Protein AF-A0A345IH26-F1 (afdb_monomer)

Foldseek 3Di:
DQLVCVVVPDPLLRLLVVQLVVLVVVQVVCVVVVVDDLPPPVDQLFGPSNVVSQVVSCVSNVPPDSVVSVVCCCVPVCVVTVSDD

Organism: NCBI:t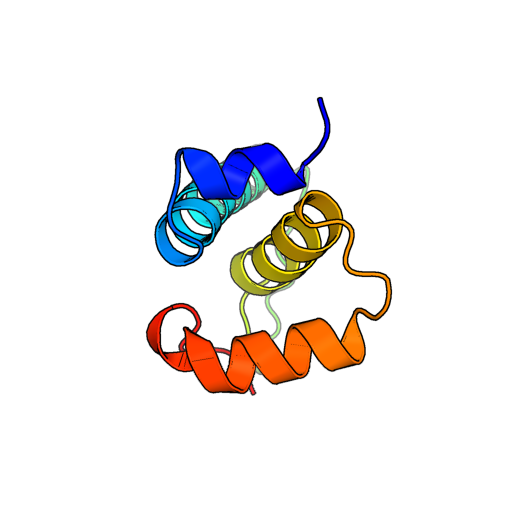xid980427

Structure (mmCIF, N/CA/C/O backbone):
data_AF-A0A345IH26-F1
#
_entry.id   AF-A0A345IH26-F1
#
loop_
_atom_site.group_PDB
_atom_site.id
_atom_site.type_symbol
_atom_site.label_atom_id
_atom_site.label_alt_id
_atom_site.label_comp_id
_atom_site.label_asym_id
_atom_site.label_entity_id
_atom_site.label_seq_id
_atom_site.pdbx_PDB_ins_code
_atom_site.Cartn_x
_atom_site.Cartn_y
_atom_site.Cartn_z
_atom_site.occupancy
_atom_site.B_iso_or_equiv
_atom_site.auth_seq_id
_atom_site.auth_comp_id
_atom_site.auth_asym_id
_atom_site.auth_atom_id
_atom_site.pdbx_PDB_model_num
ATOM 1 N N . MET A 1 1 ? -9.428 18.356 -3.354 1.00 50.44 1 MET A N 1
ATOM 2 C CA . MET A 1 1 ? -10.315 17.236 -2.972 1.00 50.44 1 MET A CA 1
ATOM 3 C C . MET A 1 1 ? -9.885 16.744 -1.606 1.00 50.44 1 MET A C 1
ATOM 5 O O . MET A 1 1 ? -8.693 16.556 -1.405 1.00 50.44 1 MET A O 1
ATOM 9 N N . ARG A 1 2 ? -10.811 16.645 -0.647 1.00 54.62 2 ARG A N 1
ATOM 10 C CA . ARG A 1 2 ? -10.496 16.189 0.713 1.00 54.62 2 ARG A CA 1
ATOM 11 C C . ARG A 1 2 ? -10.428 14.670 0.641 1.00 54.62 2 ARG A C 1
ATOM 13 O O . ARG A 1 2 ? -11.411 14.039 0.281 1.00 54.62 2 ARG A O 1
ATOM 20 N N . THR A 1 3 ? -9.273 14.090 0.904 1.00 60.00 3 THR A N 1
ATOM 21 C CA . THR A 1 3 ? -9.009 12.671 0.643 1.00 60.00 3 THR A CA 1
ATOM 22 C C . THR A 1 3 ? -9.899 11.701 1.424 1.00 60.00 3 THR A C 1
ATOM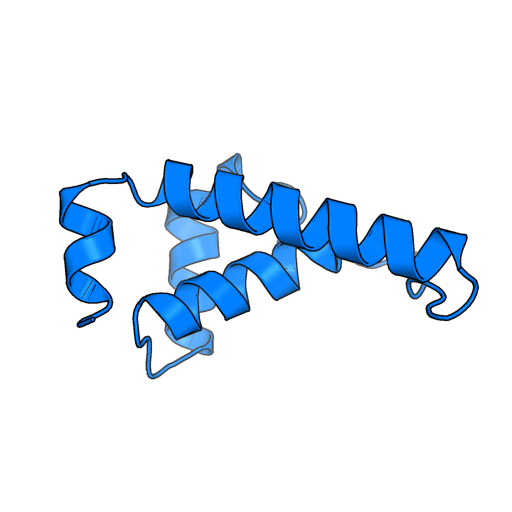 24 O O . THR A 1 3 ? -10.107 10.575 0.989 1.00 60.00 3 THR A O 1
ATOM 27 N N . SER A 1 4 ? -10.539 12.170 2.497 1.00 59.22 4 SER A N 1
ATOM 28 C CA . SER A 1 4 ? -11.615 11.466 3.204 1.00 59.22 4 SER A CA 1
ATOM 29 C C . SER A 1 4 ? -12.809 11.092 2.309 1.00 59.22 4 SER A C 1
ATOM 31 O O . SER A 1 4 ? -13.498 10.129 2.612 1.00 59.22 4 SER A O 1
ATOM 33 N N . GLN A 1 5 ? -13.034 11.808 1.199 1.00 62.78 5 GLN A N 1
ATOM 34 C CA . GLN A 1 5 ? -14.111 11.520 0.242 1.00 62.78 5 GLN A CA 1
ATOM 35 C C . GLN A 1 5 ? -13.827 10.286 -0.624 1.00 62.78 5 GLN A C 1
ATOM 37 O O . GLN A 1 5 ? -14.746 9.742 -1.217 1.00 62.78 5 GLN A O 1
ATOM 42 N N . LEU A 1 6 ? -12.580 9.807 -0.711 1.00 60.44 6 LEU A N 1
ATOM 43 C CA . LEU A 1 6 ? -12.270 8.593 -1.481 1.00 60.44 6 LEU A CA 1
ATOM 44 C C . LEU A 1 6 ? -12.907 7.347 -0.858 1.00 60.44 6 LEU A C 1
ATOM 46 O O . LEU A 1 6 ? -13.340 6.455 -1.582 1.00 60.44 6 LEU A O 1
ATOM 50 N N . LEU A 1 7 ? -13.042 7.337 0.470 1.00 64.25 7 LEU A N 1
ATOM 51 C CA . LEU A 1 7 ? -13.724 6.279 1.216 1.00 64.25 7 LEU A CA 1
ATOM 52 C C . LEU A 1 7 ? -15.251 6.299 1.042 1.00 64.25 7 LEU A C 1
ATOM 54 O O . LEU A 1 7 ? -15.918 5.356 1.454 1.00 64.25 7 LEU A O 1
ATOM 58 N N . GLU A 1 8 ? -15.816 7.353 0.441 1.00 66.88 8 GLU A N 1
ATOM 59 C CA . GLU A 1 8 ? -17.240 7.397 0.080 1.00 66.88 8 GLU A CA 1
ATOM 60 C C . GLU A 1 8 ? -17.526 6.599 -1.203 1.00 66.88 8 GLU A C 1
ATOM 62 O O . GLU A 1 8 ? -18.662 6.184 -1.421 1.00 66.88 8 GLU A O 1
ATOM 67 N N . TYR A 1 9 ? -16.505 6.368 -2.040 1.00 62.16 9 TYR A N 1
ATOM 68 C CA . TYR A 1 9 ? -16.640 5.717 -3.349 1.00 62.16 9 TYR A CA 1
ATOM 69 C C . TYR A 1 9 ? -15.931 4.364 -3.442 1.00 62.16 9 TYR A C 1
ATOM 71 O O . TYR A 1 9 ? -16.363 3.513 -4.215 1.00 62.16 9 TYR A O 1
ATOM 79 N N . PHE A 1 10 ? -14.863 4.156 -2.671 1.00 70.19 10 PHE A N 1
ATOM 80 C CA . PHE A 1 10 ? -14.054 2.941 -2.708 1.00 70.19 10 PHE A CA 1
ATOM 81 C C . PHE A 1 10 ? -13.842 2.395 -1.303 1.00 70.19 10 PHE A C 1
ATOM 83 O O . PHE A 1 10 ? -13.602 3.152 -0.358 1.00 70.19 10 PHE A O 1
ATOM 90 N N . SER A 1 11 ? -13.888 1.069 -1.164 1.00 84.69 11 SER A N 1
ATOM 91 C CA . SER A 1 11 ? -13.469 0.444 0.083 1.00 84.69 11 SER A CA 1
ATOM 92 C C . SER A 1 11 ? -11.951 0.588 0.258 1.00 84.69 11 SER A C 1
ATOM 94 O O . SER A 1 11 ? -11.202 0.765 -0.705 1.00 84.69 11 SER A O 1
ATOM 96 N N . LEU A 1 12 ? -11.471 0.524 1.502 1.00 84.06 12 LEU A N 1
ATOM 97 C CA . LEU A 1 12 ? -10.034 0.595 1.781 1.00 84.06 12 LEU A CA 1
ATOM 98 C C . LEU A 1 12 ? -9.233 -0.524 1.065 1.00 84.06 12 LEU A C 1
ATOM 100 O O . LEU A 1 12 ? -8.182 -0.211 0.506 1.00 84.06 12 LEU A O 1
ATOM 104 N N . PRO A 1 13 ? -9.715 -1.786 1.003 1.00 87.50 13 PRO A N 1
ATOM 105 C CA . PRO A 1 13 ? -9.109 -2.832 0.172 1.00 87.50 13 PRO A CA 1
ATOM 106 C C . PRO A 1 13 ? -9.025 -2.487 -1.319 1.00 87.50 13 PRO A C 1
ATOM 108 O O . PRO A 1 13 ? -7.998 -2.749 -1.946 1.00 87.50 13 PRO A O 1
ATOM 111 N N . ASP A 1 14 ? -10.063 -1.867 -1.889 1.00 87.56 14 ASP A N 1
ATOM 112 C CA . ASP A 1 14 ? -10.047 -1.456 -3.300 1.00 87.56 14 ASP A CA 1
ATOM 113 C C . ASP A 1 14 ? -8.972 -0.394 -3.537 1.00 87.56 14 ASP A C 1
ATOM 115 O O . ASP A 1 14 ? -8.226 -0.460 -4.514 1.00 87.56 14 ASP A O 1
ATOM 119 N N . LEU A 1 15 ? -8.847 0.558 -2.608 1.00 88.19 15 LEU A N 1
ATOM 120 C CA . LEU A 1 15 ? -7.827 1.599 -2.672 1.00 88.19 15 LEU A CA 1
ATOM 121 C C . LEU A 1 15 ? -6.413 1.014 -2.569 1.00 88.19 15 LEU A C 1
ATOM 123 O O . LEU A 1 15 ? -5.536 1.422 -3.329 1.00 88.19 15 LEU A O 1
ATOM 127 N N . PHE A 1 16 ? -6.197 0.036 -1.683 1.00 90.38 16 PHE A N 1
ATOM 128 C CA . PHE A 1 16 ? -4.932 -0.698 -1.615 1.00 90.38 16 PHE A CA 1
ATOM 129 C C . PHE A 1 16 ? -4.632 -1.441 -2.912 1.00 90.38 16 PHE A C 1
ATOM 131 O O . PHE A 1 16 ? -3.512 -1.359 -3.402 1.00 90.38 16 PHE A O 1
ATOM 138 N N . THR A 1 17 ? -5.623 -2.113 -3.492 1.00 89.50 17 THR A N 1
ATOM 139 C CA . THR A 1 17 ? -5.450 -2.884 -4.729 1.00 89.50 17 THR A CA 1
ATOM 140 C C . THR A 1 17 ? -5.103 -1.971 -5.905 1.00 89.50 17 THR A C 1
ATOM 142 O O . THR A 1 17 ? -4.152 -2.235 -6.636 1.00 89.50 17 THR A O 1
ATOM 145 N N . LEU A 1 18 ? -5.819 -0.853 -6.058 1.00 89.44 18 LEU A N 1
ATOM 146 C CA . LEU A 1 18 ? -5.548 0.139 -7.102 1.00 89.44 18 LEU A CA 1
ATOM 147 C C . LEU A 1 18 ? -4.163 0.768 -6.942 1.00 89.44 18 LEU A C 1
ATOM 149 O O . LEU A 1 18 ? -3.414 0.868 -7.913 1.00 89.44 18 LEU A O 1
ATOM 153 N N . ALA A 1 19 ? -3.814 1.178 -5.722 1.00 90.44 19 ALA A N 1
ATOM 154 C CA . ALA A 1 19 ? -2.502 1.743 -5.436 1.00 90.44 19 ALA A CA 1
ATOM 155 C C . ALA A 1 19 ? -1.387 0.719 -5.692 1.00 90.44 19 ALA A C 1
ATOM 157 O O . ALA A 1 19 ? -0.382 1.074 -6.301 1.00 90.44 19 ALA A O 1
ATOM 158 N N . TYR A 1 20 ? -1.590 -0.543 -5.309 1.00 90.75 20 TYR A N 1
ATOM 159 C CA . TYR A 1 20 ? -0.627 -1.615 -5.536 1.00 90.75 20 TYR A CA 1
ATOM 160 C C . TYR A 1 20 ? -0.347 -1.840 -7.016 1.00 90.75 20 TYR A C 1
ATOM 162 O O . TYR A 1 20 ? 0.814 -1.820 -7.411 1.00 90.75 20 TYR A O 1
ATOM 170 N N . VAL A 1 21 ? -1.390 -1.980 -7.840 1.00 91.06 21 VAL A N 1
ATOM 171 C CA . VAL A 1 21 ? -1.235 -2.175 -9.291 1.00 91.06 21 VAL A CA 1
ATOM 172 C C . VAL A 1 21 ? -0.471 -1.008 -9.918 1.00 91.06 21 VAL A C 1
ATOM 174 O O . VAL A 1 21 ? 0.487 -1.225 -10.651 1.00 91.06 21 VAL A O 1
ATOM 177 N N . LEU A 1 22 ? -0.830 0.234 -9.576 1.00 90.19 22 LEU A N 1
ATOM 178 C CA . LEU A 1 22 ? -0.153 1.421 -10.110 1.00 90.19 22 LEU A CA 1
ATOM 179 C C . LEU A 1 22 ? 1.320 1.497 -9.698 1.00 90.19 22 LEU A C 1
ATOM 181 O O . LEU A 1 22 ? 2.175 1.856 -10.507 1.00 90.19 22 LEU A O 1
ATOM 185 N N . VAL A 1 23 ? 1.616 1.194 -8.434 1.00 90.12 23 VAL A N 1
ATOM 186 C CA . VAL A 1 23 ? 2.982 1.203 -7.905 1.00 90.12 23 VAL A CA 1
ATOM 187 C C . VAL A 1 23 ? 3.808 0.094 -8.546 1.00 90.12 23 VAL A C 1
ATOM 189 O O . VAL A 1 23 ? 4.939 0.349 -8.959 1.00 90.12 23 VAL A O 1
ATOM 192 N N . ASP A 1 24 ? 3.259 -1.114 -8.642 1.00 88.56 24 ASP A N 1
ATOM 193 C CA . ASP A 1 24 ? 3.966 -2.263 -9.191 1.00 88.56 24 ASP A CA 1
ATOM 194 C C . ASP A 1 24 ? 4.272 -2.070 -10.681 1.00 88.56 24 ASP A C 1
ATOM 196 O O . ASP A 1 24 ? 5.436 -2.162 -11.074 1.00 88.56 24 ASP A O 1
ATOM 200 N N . ASP A 1 25 ? 3.286 -1.656 -11.482 1.00 89.94 25 ASP A N 1
ATOM 201 C CA . ASP A 1 25 ? 3.475 -1.335 -12.902 1.00 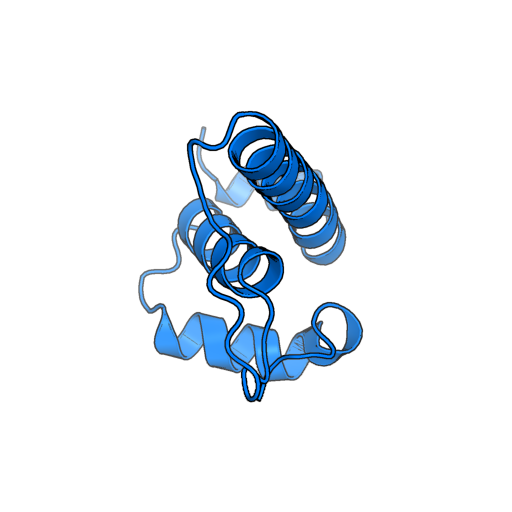89.94 25 ASP A CA 1
ATOM 202 C C . ASP A 1 25 ? 4.540 -0.247 -13.095 1.00 89.94 25 ASP A C 1
ATOM 204 O O . ASP A 1 25 ? 5.399 -0.337 -13.978 1.00 89.94 25 ASP A O 1
ATOM 208 N N . HIS A 1 26 ? 4.527 0.783 -12.243 1.00 87.19 26 HIS A N 1
ATOM 209 C CA . HIS A 1 26 ? 5.511 1.856 -12.310 1.00 87.19 26 HIS A CA 1
ATOM 210 C C . HIS A 1 26 ? 6.926 1.360 -11.989 1.00 87.19 26 HIS A C 1
ATOM 212 O O . HIS A 1 26 ? 7.876 1.694 -12.701 1.00 87.19 26 HIS A O 1
ATOM 218 N N . LEU A 1 27 ? 7.086 0.535 -10.952 1.00 85.31 27 LEU A N 1
ATOM 219 C CA . LEU A 1 27 ? 8.379 -0.046 -10.584 1.00 85.31 27 LEU A CA 1
ATOM 220 C C . LEU A 1 27 ? 8.898 -1.013 -11.651 1.00 85.31 27 LEU A C 1
ATOM 222 O O . LEU A 1 27 ? 10.093 -0.988 -11.961 1.00 85.31 27 LEU A O 1
ATOM 226 N N . GLN A 1 28 ? 8.021 -1.822 -12.247 1.00 85.25 28 GLN A N 1
ATOM 227 C CA . GLN A 1 28 ? 8.369 -2.699 -13.363 1.00 85.25 28 GLN A CA 1
ATOM 228 C C . GLN A 1 28 ? 8.828 -1.894 -14.581 1.00 85.25 28 GLN A C 1
ATOM 230 O O . GLN A 1 28 ? 9.857 -2.215 -15.177 1.00 85.25 28 GLN A O 1
ATOM 235 N N . LEU A 1 29 ? 8.131 -0.806 -14.918 1.00 87.44 29 LEU A N 1
ATOM 236 C CA . LEU A 1 29 ? 8.505 0.084 -16.017 1.00 87.44 29 LEU A CA 1
ATOM 237 C C . LEU A 1 29 ? 9.865 0.755 -15.769 1.00 87.44 29 LEU A C 1
ATOM 239 O O . LEU A 1 29 ? 10.726 0.758 -16.650 1.00 87.44 29 LEU A O 1
ATOM 243 N N . LEU A 1 30 ? 10.107 1.265 -14.559 1.00 83.69 30 LEU A N 1
ATOM 244 C CA . LEU A 1 30 ? 11.408 1.824 -14.172 1.00 83.69 30 LEU A CA 1
ATOM 245 C C . LEU A 1 30 ? 12.533 0.781 -14.240 1.00 83.69 30 LEU A C 1
ATOM 247 O O . LEU A 1 30 ? 13.660 1.110 -14.628 1.00 83.69 30 LEU A O 1
ATOM 251 N N . SER A 1 31 ? 12.224 -0.472 -13.897 1.00 81.38 31 SER A N 1
ATOM 252 C CA . SER A 1 31 ? 13.158 -1.589 -14.014 1.00 81.38 31 SER A CA 1
ATOM 253 C C . SER A 1 31 ? 13.457 -1.942 -15.469 1.00 81.38 31 SER A C 1
ATOM 255 O O . SER A 1 31 ? 14.627 -2.086 -15.827 1.00 81.38 31 SER A O 1
ATOM 257 N N . ALA A 1 32 ? 12.437 -1.985 -16.327 1.00 82.56 32 ALA A N 1
ATOM 258 C CA . ALA A 1 32 ? 12.580 -2.245 -17.758 1.00 82.56 32 ALA A CA 1
ATOM 259 C C . ALA A 1 32 ? 13.407 -1.163 -18.472 1.00 82.56 32 ALA A C 1
ATOM 261 O O . ALA A 1 32 ? 14.180 -1.468 -19.377 1.00 82.56 32 ALA A O 1
ATOM 262 N N . MET A 1 33 ? 13.302 0.095 -18.036 1.00 83.81 33 MET A N 1
ATOM 263 C CA . MET A 1 33 ? 14.097 1.211 -18.563 1.00 83.81 33 MET A CA 1
ATOM 264 C C . MET A 1 33 ? 15.532 1.265 -18.009 1.00 83.81 33 MET A C 1
ATOM 266 O O . MET A 1 33 ? 16.269 2.202 -1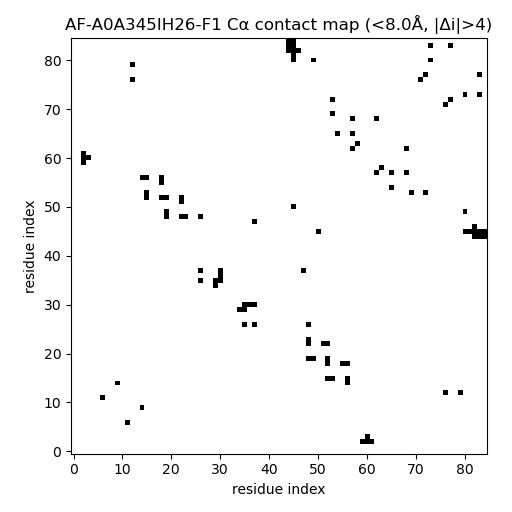8.312 1.00 83.81 33 MET A O 1
ATOM 270 N N . GLY A 1 34 ? 15.936 0.320 -17.150 1.00 74.31 34 GLY A N 1
ATOM 271 C CA . GLY A 1 34 ? 17.265 0.295 -16.526 1.00 74.31 34 GLY A CA 1
ATOM 272 C C . GLY A 1 34 ? 17.541 1.468 -15.578 1.00 74.31 34 GLY A C 1
ATOM 273 O O . GLY A 1 34 ? 18.665 1.631 -15.111 1.00 74.31 34 GLY A O 1
ATOM 274 N N . SER A 1 35 ? 16.524 2.284 -15.287 1.00 65.69 35 SER A N 1
ATOM 275 C CA . SER A 1 35 ? 16.617 3.475 -14.433 1.00 65.69 35 SER A CA 1
ATOM 276 C C . SER A 1 35 ? 16.481 3.134 -12.949 1.00 65.69 35 SER A C 1
ATOM 278 O O . SER A 1 35 ? 16.810 3.948 -12.089 1.00 65.69 35 SER A O 1
ATOM 280 N N . TYR A 1 36 ? 16.009 1.924 -12.640 1.00 65.12 36 TYR A N 1
ATOM 281 C CA . TYR A 1 36 ? 15.859 1.440 -11.280 1.00 65.12 36 TYR A CA 1
ATOM 282 C C . TYR A 1 36 ? 16.170 -0.055 -11.199 1.00 65.12 36 TYR A C 1
ATOM 284 O O . TYR A 1 36 ? 15.472 -0.889 -11.768 1.00 65.12 36 TYR A O 1
ATOM 292 N N . GLN A 1 37 ? 17.217 -0.419 -10.463 1.00 61.84 37 GLN A N 1
ATOM 293 C CA . GLN A 1 37 ? 17.379 -1.800 -10.024 1.00 61.84 37 GLN A CA 1
ATOM 294 C C . GLN A 1 37 ? 16.618 -1.954 -8.715 1.00 61.84 37 GLN A C 1
ATOM 296 O O . GLN A 1 37 ? 17.047 -1.434 -7.683 1.00 61.84 37 GLN A O 1
ATOM 301 N N . LEU A 1 38 ? 15.487 -2.667 -8.764 1.00 61.22 38 LEU A N 1
ATOM 302 C 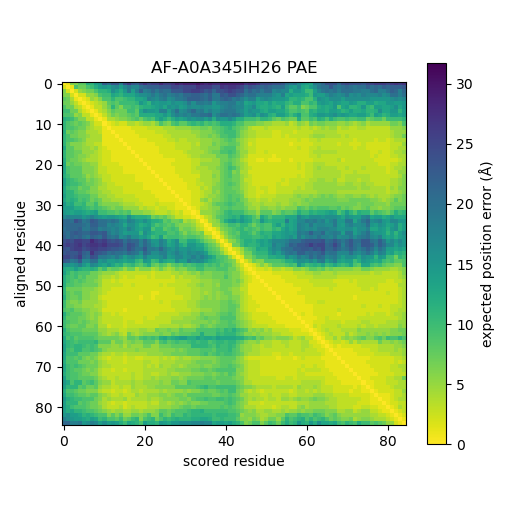CA . LEU A 1 38 ? 14.797 -3.115 -7.560 1.00 61.22 38 LEU A CA 1
ATOM 303 C C . LEU A 1 38 ? 15.839 -3.800 -6.669 1.00 61.22 38 LEU A C 1
ATOM 305 O O . LEU A 1 38 ? 16.471 -4.763 -7.113 1.00 61.22 38 LEU A O 1
ATOM 309 N N . PRO A 1 39 ? 16.077 -3.306 -5.442 1.00 59.59 39 PRO A N 1
ATOM 310 C CA . PRO A 1 39 ? 17.105 -3.884 -4.606 1.00 59.59 39 PRO A CA 1
ATOM 311 C C . PRO A 1 39 ? 16.710 -5.332 -4.310 1.00 59.59 39 PRO A C 1
ATOM 313 O O . PRO A 1 39 ? 15.757 -5.564 -3.564 1.00 59.59 39 PRO A O 1
ATOM 316 N N . MET A 1 40 ? 17.426 -6.286 -4.909 1.00 52.72 40 MET A N 1
ATOM 317 C CA . MET A 1 40 ? 17.302 -7.728 -4.684 1.00 52.72 40 MET A CA 1
ATOM 318 C C . MET A 1 40 ? 17.830 -8.058 -3.285 1.00 52.72 40 MET A C 1
ATOM 320 O O . MET A 1 40 ? 18.910 -8.616 -3.100 1.00 52.72 40 MET A O 1
ATOM 324 N N . ALA A 1 41 ? 17.096 -7.643 -2.257 1.00 55.06 41 ALA A N 1
ATOM 325 C CA . ALA A 1 41 ? 17.408 -8.010 -0.892 1.00 55.06 41 ALA A CA 1
ATOM 326 C C . ALA A 1 41 ? 16.920 -9.446 -0.673 1.00 55.06 41 ALA A C 1
ATOM 328 O O . ALA A 1 41 ? 15.733 -9.689 -0.487 1.00 55.06 41 ALA A O 1
ATOM 329 N N . ARG A 1 42 ? 17.868 -10.388 -0.667 1.00 51.53 42 ARG A N 1
ATOM 330 C CA . ARG A 1 42 ? 17.697 -11.845 -0.481 1.00 51.53 42 ARG A CA 1
ATOM 331 C C . ARG A 1 42 ? 16.963 -12.263 0.811 1.00 51.53 42 ARG A C 1
ATOM 333 O O . ARG A 1 42 ? 16.790 -13.449 1.042 1.00 51.53 42 ARG A O 1
ATOM 340 N N . ASN A 1 43 ? 16.597 -11.296 1.654 1.00 54.12 43 ASN A N 1
ATOM 341 C CA . ASN A 1 43 ? 16.023 -11.466 2.987 1.00 54.12 43 ASN A CA 1
ATOM 342 C C . ASN A 1 43 ? 14.912 -10.437 3.285 1.00 54.12 43 ASN A C 1
ATOM 344 O O . ASN A 1 43 ? 14.606 -10.168 4.447 1.00 54.12 43 ASN A O 1
ATOM 348 N N . ARG A 1 44 ? 14.366 -9.772 2.254 1.00 57.56 44 ARG A N 1
ATOM 349 C CA . ARG A 1 44 ? 13.290 -8.800 2.452 1.00 57.56 44 ARG A CA 1
ATOM 350 C C . ARG A 1 44 ? 12.009 -9.569 2.732 1.00 57.56 44 ARG A C 1
ATOM 352 O O . ARG A 1 44 ? 11.585 -10.348 1.888 1.00 57.56 44 ARG A O 1
ATOM 359 N N . GLN A 1 45 ? 11.444 -9.353 3.917 1.00 62.19 45 GLN A N 1
ATOM 360 C CA . GLN A 1 45 ? 10.140 -9.910 4.243 1.00 62.19 45 GLN A CA 1
ATOM 361 C C . GLN A 1 45 ? 9.111 -9.271 3.312 1.00 62.19 45 GLN A C 1
ATOM 363 O O . GLN A 1 45 ? 8.505 -10.032 2.582 1.00 62.19 45 GLN A O 1
ATOM 368 N N . ALA A 1 46 ? 9.055 -7.929 3.195 1.00 68.25 46 ALA A N 1
ATOM 369 C CA . ALA A 1 46 ? 8.101 -7.195 2.343 1.00 68.25 46 ALA A CA 1
ATOM 370 C C . ALA A 1 46 ? 8.668 -6.739 0.98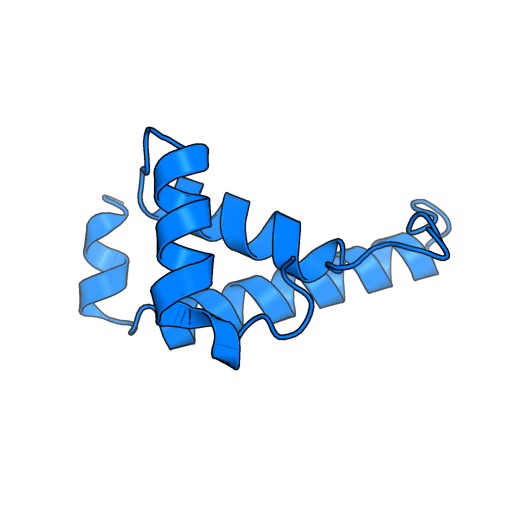3 1.00 68.25 46 ALA A C 1
ATOM 372 O O . ALA A 1 46 ? 9.836 -6.338 0.885 1.00 68.25 46 ALA A O 1
ATOM 373 N N . THR A 1 47 ? 7.840 -6.721 -0.065 1.00 79.44 47 THR A N 1
ATOM 374 C CA . THR A 1 47 ? 8.215 -6.186 -1.384 1.00 79.44 47 THR A CA 1
ATOM 375 C C . THR A 1 47 ? 8.206 -4.647 -1.397 1.00 79.44 47 THR A C 1
ATOM 377 O O . THR A 1 47 ? 7.446 -4.013 -0.658 1.00 79.44 47 THR A O 1
ATOM 380 N N . PRO A 1 48 ? 9.041 -3.995 -2.234 1.00 80.88 48 PRO A N 1
ATOM 381 C CA . PRO A 1 48 ? 9.012 -2.540 -2.400 1.00 80.88 48 PRO A CA 1
ATOM 382 C C . PRO A 1 48 ? 7.631 -2.009 -2.794 1.00 80.88 48 PRO A C 1
ATOM 384 O O . PRO A 1 48 ? 7.212 -0.982 -2.265 1.00 80.88 48 PRO A O 1
ATOM 387 N N . SER A 1 49 ? 6.921 -2.730 -3.668 1.00 85.69 49 SER A N 1
ATOM 388 C CA . SER A 1 49 ? 5.578 -2.372 -4.123 1.00 85.69 49 SER A CA 1
ATOM 389 C C . SER A 1 49 ? 4.590 -2.318 -2.957 1.00 85.69 49 SER A C 1
ATOM 391 O O . SER A 1 49 ? 3.871 -1.332 -2.814 1.00 85.69 49 SER A O 1
ATOM 393 N N . GLU A 1 50 ? 4.604 -3.306 -2.057 1.00 86.44 50 GLU A N 1
ATOM 394 C CA . GLU A 1 50 ? 3.734 -3.318 -0.869 1.00 86.44 50 GLU A CA 1
ATOM 395 C C . GLU A 1 50 ? 4.054 -2.155 0.079 1.00 86.44 50 GLU A C 1
ATOM 397 O O . GLU A 1 50 ? 3.153 -1.429 0.488 1.00 86.44 50 GLU A O 1
ATOM 402 N N . LEU A 1 51 ? 5.333 -1.913 0.387 1.00 86.69 51 LEU A N 1
ATOM 403 C CA . LEU A 1 51 ? 5.726 -0.826 1.295 1.00 86.69 51 LEU A CA 1
ATOM 404 C C . LEU A 1 51 ? 5.345 0.556 0.750 1.00 86.69 51 LEU A C 1
ATOM 406 O O . LEU A 1 51 ? 4.820 1.390 1.490 1.00 86.69 51 LEU A O 1
ATOM 410 N N . ILE A 1 52 ? 5.585 0.790 -0.542 1.00 88.50 52 ILE A N 1
ATOM 411 C CA . ILE A 1 52 ? 5.222 2.046 -1.206 1.00 88.50 52 ILE A CA 1
ATOM 412 C C . ILE A 1 52 ? 3.701 2.197 -1.250 1.00 88.50 52 ILE A C 1
ATOM 414 O O . ILE A 1 52 ? 3.198 3.284 -0.983 1.00 88.50 52 ILE A O 1
ATOM 418 N N . THR A 1 53 ? 2.962 1.116 -1.503 1.00 91.69 53 THR A N 1
ATOM 419 C CA . THR A 1 53 ? 1.493 1.121 -1.484 1.00 91.69 53 THR A CA 1
ATOM 420 C C . THR A 1 53 ? 0.952 1.540 -0.121 1.00 91.69 53 THR A C 1
ATOM 422 O O . THR A 1 53 ? 0.092 2.416 -0.040 1.00 91.69 53 THR A O 1
ATOM 425 N N . ILE A 1 54 ? 1.472 0.961 0.964 1.00 89.69 54 ILE A N 1
ATOM 426 C CA . ILE A 1 54 ? 1.027 1.276 2.327 1.00 89.69 54 ILE A CA 1
ATOM 427 C C . ILE A 1 54 ? 1.305 2.740 2.659 1.00 89.69 54 ILE A C 1
ATOM 429 O O . ILE A 1 54 ?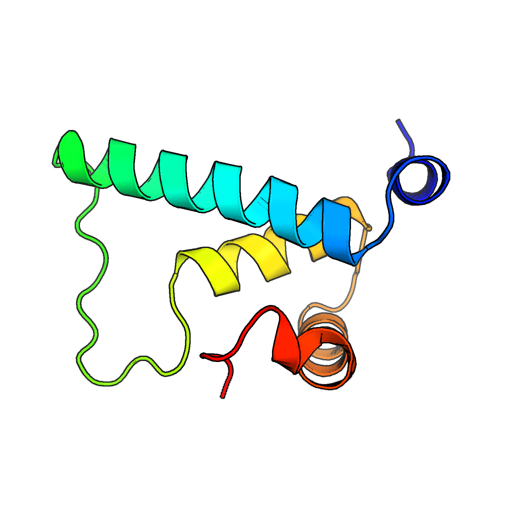 0.425 3.420 3.190 1.00 89.69 54 ILE A O 1
ATOM 433 N N . ALA A 1 55 ? 2.497 3.237 2.325 1.00 89.25 55 ALA A N 1
ATOM 434 C CA . ALA A 1 55 ? 2.849 4.638 2.525 1.00 89.25 55 ALA A CA 1
ATOM 435 C C . ALA A 1 55 ? 1.935 5.569 1.711 1.00 89.25 55 ALA A C 1
ATOM 437 O O . ALA A 1 55 ? 1.356 6.496 2.269 1.00 89.25 55 ALA A O 1
ATOM 438 N N . LEU A 1 56 ? 1.726 5.267 0.427 1.00 90.06 56 LEU A N 1
ATOM 439 C CA . LEU A 1 56 ? 0.920 6.074 -0.487 1.00 90.06 56 LEU A CA 1
ATOM 440 C C . LEU A 1 56 ? -0.550 6.135 -0.062 1.00 90.06 56 LEU A C 1
ATOM 442 O O . LEU A 1 56 ? -1.144 7.209 -0.067 1.00 90.06 56 LEU A O 1
ATOM 446 N N . VAL A 1 57 ? -1.141 5.015 0.358 1.00 90.19 57 VAL A N 1
ATOM 447 C CA . VAL A 1 57 ? -2.514 5.010 0.886 1.00 90.19 57 VAL A CA 1
ATOM 448 C C . VAL A 1 57 ? -2.595 5.746 2.226 1.00 90.19 57 VAL A C 1
ATOM 450 O O . VAL A 1 57 ? -3.567 6.459 2.467 1.00 90.19 57 VAL A O 1
ATOM 453 N N . GLY A 1 58 ? -1.571 5.643 3.077 1.00 88.94 58 GLY A N 1
ATOM 454 C CA . GLY A 1 58 ? -1.482 6.422 4.315 1.00 88.94 58 GLY A CA 1
ATOM 455 C C . GLY A 1 58 ? -1.466 7.929 4.053 1.00 88.94 58 GLY A C 1
ATOM 456 O O . GLY A 1 58 ? -2.255 8.667 4.648 1.00 88.94 58 GLY A O 1
ATOM 457 N N . ASP A 1 59 ? -0.636 8.368 3.107 1.00 87.88 59 ASP A N 1
ATOM 458 C CA . ASP A 1 59 ? -0.537 9.763 2.673 1.00 87.88 59 ASP A CA 1
ATOM 459 C C . ASP A 1 59 ? -1.841 10.250 2.044 1.00 87.88 59 ASP A C 1
ATOM 461 O O . ASP A 1 59 ? -2.332 11.327 2.395 1.00 87.88 59 ASP A O 1
ATOM 465 N N . LEU A 1 60 ? -2.453 9.437 1.171 1.00 86.56 60 LEU A N 1
ATOM 466 C CA . LEU A 1 60 ? -3.770 9.722 0.613 1.00 86.56 60 LEU A CA 1
ATOM 467 C C . LEU A 1 60 ? -4.765 9.933 1.748 1.00 86.56 60 LEU A C 1
ATOM 469 O O . LEU A 1 60 ? -5.405 10.966 1.797 1.00 86.56 60 LEU A O 1
ATOM 473 N N . LEU A 1 61 ? -4.853 9.055 2.738 1.00 84.62 61 LEU A N 1
ATOM 474 C CA . LEU A 1 61 ? -5.815 9.208 3.835 1.00 84.62 61 LEU A CA 1
ATOM 475 C C . LEU A 1 61 ? -5.445 10.298 4.857 1.00 84.62 61 LEU A C 1
ATOM 477 O O . LEU A 1 61 ? -6.211 10.540 5.792 1.00 84.62 61 LEU A O 1
ATOM 481 N N . GLY A 1 62 ? -4.314 10.987 4.682 1.00 84.94 62 GLY A N 1
ATOM 482 C CA . GLY A 1 62 ? -3.840 12.023 5.596 1.00 84.94 62 GLY A CA 1
ATOM 483 C C . GLY A 1 62 ? -3.409 11.468 6.955 1.00 84.94 62 GLY A C 1
ATOM 484 O O . GLY A 1 62 ? -3.539 12.157 7.973 1.00 84.94 62 GLY A O 1
ATOM 485 N N . GLN A 1 63 ? -2.930 10.221 6.990 1.00 85.00 63 GLN A N 1
ATOM 486 C CA . GLN A 1 63 ? -2.440 9.582 8.205 1.00 85.00 63 GLN A CA 1
ATOM 487 C C . GLN A 1 63 ? -1.172 10.285 8.687 1.00 85.00 63 GLN A C 1
ATOM 489 O O . GLN A 1 63 ? -0.134 10.264 8.038 1.00 85.00 63 GLN A O 1
ATOM 494 N N . LYS A 1 64 ? -1.253 10.919 9.859 1.00 80.69 64 LYS A N 1
ATOM 495 C CA . LYS A 1 64 ? -0.139 11.700 10.423 1.00 80.69 64 LYS A CA 1
ATOM 496 C C . LYS A 1 64 ? 0.947 10.841 11.069 1.00 80.69 64 LYS A C 1
ATOM 498 O O . LYS A 1 64 ? 2.053 11.329 11.274 1.00 80.69 64 LYS A O 1
ATOM 503 N N . ASN A 1 65 ? 0.615 9.606 11.444 1.00 87.50 65 ASN A N 1
ATOM 504 C CA . ASN A 1 65 ? 1.535 8.685 12.101 1.00 87.50 65 ASN A CA 1
ATOM 505 C C . ASN A 1 65 ? 1.702 7.426 11.247 1.00 87.50 65 ASN A C 1
ATOM 507 O O . ASN A 1 65 ? 0.822 6.563 11.216 1.00 87.50 65 ASN A O 1
ATOM 511 N N . SER A 1 66 ? 2.845 7.340 10.569 1.00 84.38 66 SER A N 1
A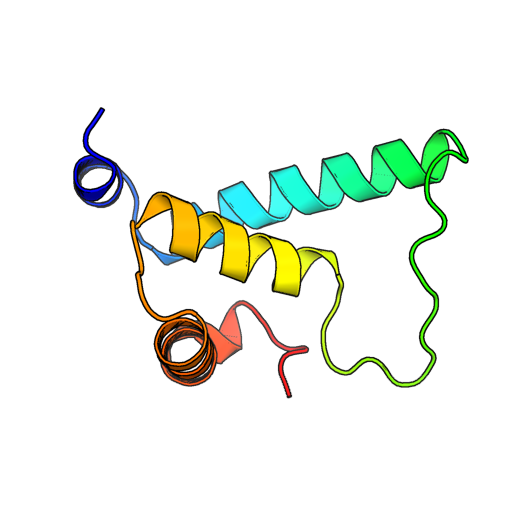TOM 512 C CA . SER A 1 66 ? 3.201 6.224 9.695 1.00 84.38 66 SER A CA 1
ATOM 513 C C . SER A 1 66 ? 3.379 4.908 10.453 1.00 84.38 66 SER A C 1
ATOM 515 O O . SER A 1 66 ? 3.004 3.867 9.926 1.00 84.38 66 SER A O 1
ATOM 517 N N . GLU A 1 67 ? 3.875 4.929 11.694 1.00 87.12 67 GLU A N 1
ATOM 518 C CA . GLU A 1 67 ? 4.058 3.718 12.507 1.00 87.12 67 GLU A CA 1
ATOM 519 C C . GLU A 1 67 ? 2.718 3.124 12.942 1.00 87.12 67 GLU A C 1
ATOM 521 O O . GLU A 1 67 ? 2.482 1.925 12.791 1.00 87.12 67 GLU A O 1
ATOM 526 N N . THR A 1 68 ? 1.809 3.966 13.446 1.00 87.69 68 THR A N 1
ATOM 527 C CA . THR A 1 68 ? 0.460 3.530 13.836 1.00 87.69 68 THR A CA 1
ATOM 528 C C . THR A 1 68 ? -0.326 3.037 12.628 1.00 87.69 68 THR A C 1
ATOM 530 O O . THR A 1 68 ? -1.001 2.013 12.712 1.00 87.69 68 THR A O 1
ATOM 533 N N . TRP A 1 69 ? -0.212 3.735 11.497 1.00 89.31 69 TRP A N 1
ATOM 534 C CA . TRP A 1 69 ? -0.826 3.313 10.244 1.00 89.31 69 TRP A CA 1
ATOM 535 C C . TRP A 1 69 ? -0.290 1.957 9.784 1.00 89.31 69 TRP A C 1
ATOM 537 O O . TRP A 1 69 ? -1.071 1.042 9.545 1.00 89.31 69 TRP A O 1
ATOM 547 N N . PHE A 1 70 ? 1.030 1.788 9.741 1.00 87.94 70 PHE A N 1
ATOM 548 C CA . PHE A 1 70 ? 1.655 0.531 9.343 1.00 87.94 70 PHE A CA 1
ATOM 549 C C . PHE A 1 70 ? 1.245 -0.633 10.256 1.00 87.94 70 PHE A C 1
ATOM 551 O O . PHE A 1 70 ? 0.900 -1.709 9.770 1.00 87.94 70 PHE A O 1
ATOM 558 N N . ALA A 1 71 ? 1.211 -0.415 11.574 1.00 88.06 71 ALA A N 1
ATOM 559 C CA . ALA A 1 71 ? 0.758 -1.421 12.531 1.00 88.06 71 ALA A CA 1
ATOM 560 C C . ALA A 1 71 ? -0.709 -1.825 12.306 1.00 88.06 71 ALA A C 1
ATOM 562 O O . ALA A 1 71 ? -1.029 -3.013 12.358 1.00 88.06 71 ALA A O 1
ATOM 563 N N . LEU A 1 72 ? -1.581 -0.854 12.016 1.00 89.25 72 LEU A N 1
ATOM 564 C CA . LEU A 1 72 ? -2.989 -1.091 11.702 1.00 89.25 72 LEU A CA 1
ATOM 565 C C . LEU A 1 72 ? -3.141 -1.883 10.403 1.00 89.25 72 LEU A C 1
ATOM 567 O O . LEU A 1 72 ? -3.890 -2.858 10.373 1.00 89.25 72 LEU A O 1
ATOM 571 N N . VAL A 1 73 ? -2.408 -1.506 9.351 1.00 88.50 73 VAL A N 1
ATOM 572 C CA . VAL A 1 73 ? -2.436 -2.219 8.067 1.00 88.50 73 VAL A CA 1
ATOM 573 C C . VAL A 1 73 ? -1.977 -3.658 8.233 1.00 88.50 73 VAL A C 1
ATOM 575 O O . VAL A 1 73 ? -2.652 -4.575 7.772 1.00 88.50 73 VAL A O 1
ATOM 578 N N . ARG A 1 74 ? -0.897 -3.869 8.984 1.00 85.81 74 ARG A N 1
ATOM 579 C CA . ARG A 1 74 ? -0.397 -5.207 9.285 1.00 85.81 74 ARG A CA 1
ATOM 580 C C . ARG A 1 74 ? -1.395 -6.057 10.076 1.00 85.81 74 ARG A C 1
ATOM 582 O O . ARG A 1 74 ? -1.427 -7.262 9.887 1.00 85.81 74 ARG A O 1
ATOM 589 N N . GLN A 1 75 ? -2.191 -5.470 10.969 1.00 86.38 75 GLN A N 1
ATOM 590 C CA . GLN A 1 75 ? -3.175 -6.233 11.747 1.00 86.38 75 GLN A CA 1
ATOM 591 C C . GLN A 1 75 ? -4.469 -6.517 10.984 1.00 86.38 75 GLN A C 1
ATOM 593 O O . GLN A 1 75 ? -5.011 -7.610 11.102 1.00 86.38 75 GLN A O 1
ATOM 598 N N . LEU A 1 76 ? -4.989 -5.531 10.253 1.00 86.38 76 LEU A N 1
ATOM 599 C CA . LEU A 1 76 ? -6.332 -5.597 9.667 1.00 86.38 76 LEU A CA 1
ATOM 600 C C . LEU A 1 76 ? -6.341 -6.009 8.195 1.00 86.38 76 LEU A C 1
ATOM 602 O O . LEU A 1 76 ? -7.379 -6.423 7.692 1.00 86.38 76 LEU A O 1
ATOM 606 N N . TYR A 1 77 ? -5.206 -5.884 7.509 1.00 85.94 77 TYR A N 1
ATOM 607 C CA . TYR A 1 77 ? -5.082 -6.121 6.072 1.00 85.94 77 TYR A CA 1
ATOM 608 C C . TYR A 1 77 ? -3.885 -7.024 5.744 1.00 85.94 77 TYR A C 1
ATOM 610 O O . TYR A 1 77 ? -3.356 -6.958 4.638 1.00 85.94 77 TYR A O 1
ATOM 618 N N . ALA A 1 78 ? -3.467 -7.881 6.685 1.00 83.56 78 ALA A N 1
ATOM 619 C CA . ALA A 1 78 ? -2.398 -8.864 6.475 1.00 83.56 78 ALA A CA 1
ATOM 620 C C . ALA A 1 78 ? -2.629 -9.719 5.217 1.00 83.56 78 ALA A C 1
ATOM 622 O O . ALA A 1 78 ? -1.688 -9.997 4.479 1.00 83.56 78 ALA A O 1
ATOM 623 N N . ASP A 1 79 ? -3.889 -10.062 4.935 1.00 85.38 79 ASP A N 1
ATOM 624 C CA . ASP A 1 79 ? -4.283 -10.862 3.771 1.00 85.38 79 ASP A CA 1
ATOM 625 C C . ASP A 1 79 ? -3.945 -10.186 2.429 1.00 85.38 79 ASP A C 1
ATOM 627 O O . ASP A 1 79 ? -3.710 -10.867 1.434 1.00 85.38 79 ASP A O 1
ATOM 631 N N . LEU A 1 80 ? -3.9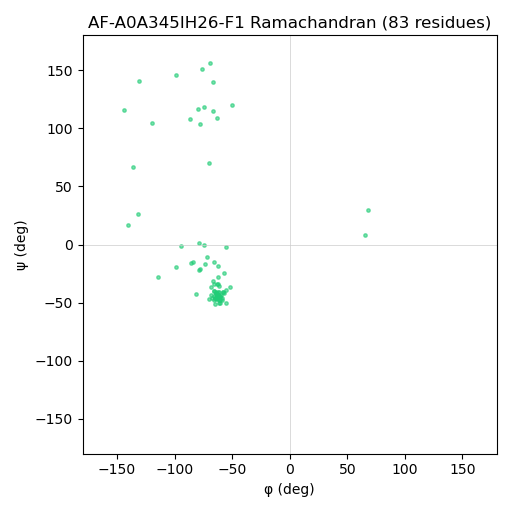01 -8.847 2.395 1.00 83.25 80 LEU A N 1
ATOM 632 C CA . LEU A 1 80 ? -3.543 -8.066 1.204 1.00 83.25 80 LEU A CA 1
ATOM 633 C C . LEU A 1 80 ? -2.029 -7.878 1.053 1.00 83.25 80 LEU A C 1
ATOM 635 O O . LEU A 1 80 ? -1.562 -7.502 -0.019 1.00 83.25 80 LEU A O 1
ATOM 639 N N . PHE A 1 81 ? -1.268 -8.125 2.119 1.00 84.56 81 PHE A N 1
ATOM 640 C CA . PHE A 1 81 ? 0.166 -7.867 2.188 1.00 84.56 81 PHE A CA 1
ATOM 641 C C . PHE A 1 81 ? 0.896 -9.053 2.847 1.00 84.56 81 PHE A C 1
ATOM 643 O O . PHE A 1 81 ? 1.442 -8.914 3.948 1.00 84.56 81 PHE A O 1
ATOM 650 N N . PRO A 1 82 ? 0.923 -10.231 2.193 1.00 77.81 82 PRO A N 1
ATOM 651 C CA . PRO A 1 82 ? 1.380 -11.491 2.794 1.00 77.81 82 PRO A CA 1
ATOM 652 C C . PRO A 1 82 ? 2.872 -11.505 3.151 1.00 77.81 82 PRO A C 1
ATOM 654 O O . PRO A 1 82 ? 3.338 -12.371 3.887 1.00 77.81 82 PRO A O 1
ATOM 657 N N . HIS A 1 83 ? 3.625 -10.553 2.617 1.00 76.88 83 HIS A N 1
ATOM 658 C CA . HIS A 1 83 ? 5.057 -10.402 2.809 1.00 76.88 83 HIS A CA 1
ATOM 659 C C . HIS A 1 83 ? 5.389 -9.422 3.955 1.00 76.88 83 HIS A C 1
ATOM 661 O O . HIS A 1 83 ? 6.553 -9.193 4.267 1.00 76.88 83 HIS A O 1
ATOM 667 N N . LEU A 1 84 ? 4.412 -8.799 4.621 1.00 74.62 84 LEU A N 1
ATOM 668 C CA . LEU A 1 84 ? 4.736 -7.941 5.766 1.00 74.62 84 LEU A CA 1
ATOM 669 C C . LEU A 1 84 ? 5.308 -8.754 6.949 1.00 74.62 84 LEU A C 1
ATOM 671 O O . LEU A 1 84 ? 4.810 -9.842 7.228 1.00 74.62 84 LEU A O 1
ATOM 675 N N . PRO A 1 85 ? 6.335 -8.222 7.647 1.00 62.50 85 PRO A N 1
ATOM 676 C CA . PRO A 1 85 ? 6.964 -8.853 8.812 1.00 62.50 85 PRO A CA 1
ATOM 677 C C . PRO A 1 85 ? 6.085 -8.842 10.067 1.00 62.50 85 PRO A C 1
ATOM 679 O O . PRO A 1 85 ? 5.434 -7.801 10.328 1.00 62.50 85 PRO A O 1
#

Sequence (85 aa):
MRTSQLLEYFSLPDLFTLAYVLVDDHLQLLSAMGSYQLPMARNRQATPSELITIALVGDLLGQKNSETWFALVRQLYADLFPHLP

pLDDT: mean 79.17, std 12.22, range [50.44, 91.69]

Mean predicted aligned error: 7.38 Å

Nearest PDB structures (foldseek):
  1a32-assembly1_A  TM=4.538E-01  e=8.619E+00  Geobacillus stearothermophilus

Radius of gyration: 13.68 Å; Cα contacts (8 Å, |Δi|>4): 55; chains: 1; bounding box: 35×29×32 Å

Solvent-accessible surface area (backbone atoms only — not comparable to full-atom values): 5056 Å² total; per-residue (Å²): 132,68,50,74,57,53,66,78,80,38,54,72,69,55,51,50,51,54,43,31,53,55,44,39,55,50,52,52,49,36,36,73,68,70,79,35,79,78,80,83,58,95,80,56,56,50,54,71,39,57,56,50,28,55,52,51,53,34,56,55,64,64,54,87,49,65,68,64,48,51,52,48,44,57,71,78,41,34,90,83,42,81,36,62,125

Secondary structure (DSSP, 8-state):
--GGGGGGTS-HHHHHHHHHHHHHHHHHHHHHTTS------TT-SS-HHHHHHHHHHHHHTT-S-HHHHHHHHHHH-GGG-TT--